Protein AF-A0A7X7K0A6-F1 (afdb_monomer)

Mean predicted aligned error: 13.94 Å

Foldsee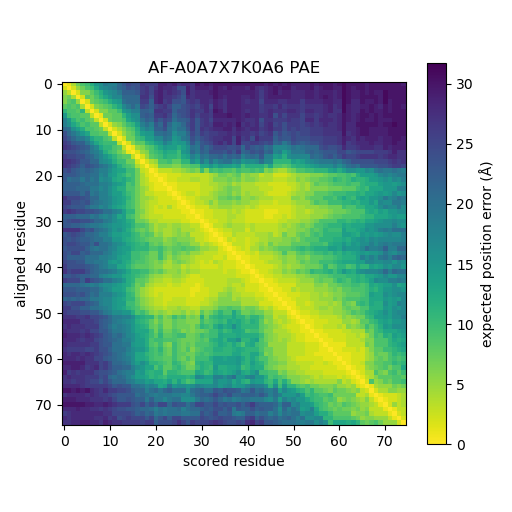k 3Di:
DDDDPPPPDDDPPDPLPPPADPQCSPVQWHQDPDDPPDPRHPPTDGDPVVVVVVVVVVVVVVVVVVVVVVVVVVD

Secondary structure (DSSP, 8-state):
-----------------TTS-TTTTTSSEEE----TTSTTTT-EEE-HHHHHHHHHHHHHHHHHHHHHHHHHTT-

Sequence (75 aa):
MSSSSTELEGDDISRPSENACPLCKGLGFVRTEVPLDHPDFGKLIPCACRMAQLAERRVAALRSVSDMDSLARMT

Structure (mmCIF, N/CA/C/O backbone):
data_AF-A0A7X7K0A6-F1
#
_entry.id   AF-A0A7X7K0A6-F1
#
loop_
_atom_site.group_PDB
_atom_site.id
_atom_site.type_symbol
_atom_site.label_atom_id
_atom_site.label_alt_id
_atom_site.label_comp_id
_atom_site.label_asym_id
_atom_site.label_entity_id
_atom_site.label_seq_id
_atom_site.pdbx_PDB_ins_code
_atom_site.Cartn_x
_atom_site.Cartn_y
_atom_site.Cartn_z
_atom_site.occupancy
_atom_site.B_iso_or_equiv
_atom_site.auth_seq_id
_atom_site.auth_comp_id
_atom_site.auth_asym_i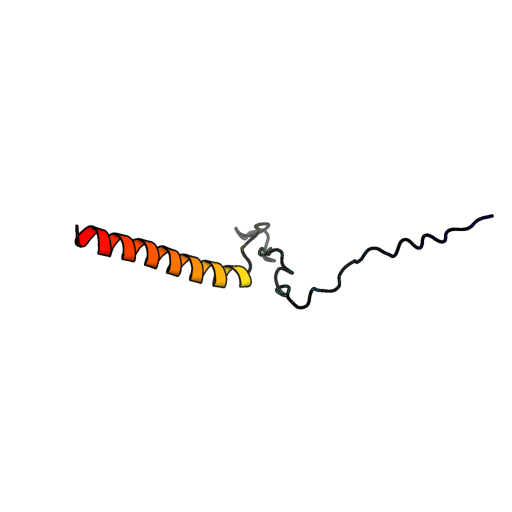d
_atom_site.auth_atom_id
_atom_site.pdbx_PDB_model_num
ATOM 1 N N . MET A 1 1 ? 53.075 19.701 18.016 1.00 42.50 1 MET A N 1
ATOM 2 C CA . MET A 1 1 ? 53.154 19.319 16.591 1.00 42.50 1 MET A CA 1
ATOM 3 C C . MET A 1 1 ? 52.473 17.966 16.499 1.00 42.50 1 MET A C 1
ATOM 5 O O . MET A 1 1 ? 52.967 17.041 17.122 1.00 42.50 1 MET A O 1
ATOM 9 N N . SER A 1 2 ? 51.169 17.980 16.209 1.00 46.50 2 SER A N 1
ATOM 10 C CA . SER A 1 2 ? 50.584 17.385 14.989 1.00 46.50 2 SER A CA 1
ATOM 11 C C . SER A 1 2 ? 50.916 15.889 14.907 1.00 46.50 2 SER A C 1
ATOM 13 O O . SER A 1 2 ? 52.077 15.532 14.781 1.00 46.50 2 SER A O 1
ATOM 15 N N . SER A 1 3 ? 49.958 14.979 15.058 1.00 45.50 3 SER A N 1
ATOM 16 C CA . SER A 1 3 ? 48.840 14.859 14.122 1.00 45.50 3 SER A CA 1
ATOM 17 C C . SER A 1 3 ? 47.629 14.174 14.760 1.00 45.50 3 SER A C 1
ATOM 19 O O . SER A 1 3 ? 47.756 13.112 15.362 1.00 45.50 3 SER A O 1
ATOM 21 N N . SER A 1 4 ? 46.456 14.786 14.587 1.00 55.25 4 SER A N 1
ATOM 22 C CA . SER A 1 4 ? 45.158 14.130 14.736 1.00 55.25 4 SER A CA 1
ATOM 23 C C . SER A 1 4 ? 45.003 13.093 13.630 1.00 55.25 4 SER A C 1
ATOM 25 O O . SER A 1 4 ? 44.926 13.459 12.458 1.00 55.25 4 SER A O 1
ATOM 27 N N . SER A 1 5 ? 44.925 11.819 13.994 1.00 60.59 5 SER A N 1
ATOM 28 C CA . SER A 1 5 ? 44.395 10.791 13.103 1.00 60.59 5 SER A CA 1
ATOM 29 C C . SER A 1 5 ? 42.876 10.814 13.230 1.00 60.59 5 SER A C 1
ATOM 31 O O . SER A 1 5 ? 42.312 10.224 14.145 1.00 60.59 5 SER A O 1
ATOM 33 N N . THR A 1 6 ? 42.204 11.558 12.356 1.00 64.75 6 THR A N 1
ATOM 34 C CA . THR A 1 6 ? 40.777 11.343 12.099 1.00 64.75 6 THR A CA 1
ATOM 35 C C . THR A 1 6 ? 40.660 10.154 11.157 1.00 64.75 6 THR A C 1
ATOM 37 O O . THR A 1 6 ? 40.741 10.317 9.939 1.00 64.75 6 THR A O 1
ATOM 40 N N . GLU A 1 7 ? 40.511 8.959 11.722 1.00 58.75 7 GLU A N 1
ATOM 41 C CA . GLU A 1 7 ? 39.977 7.816 10.988 1.00 58.75 7 GLU A CA 1
ATOM 42 C C . GLU A 1 7 ? 38.472 8.058 10.848 1.00 58.75 7 GLU A C 1
ATOM 44 O O . GLU A 1 7 ? 37.706 7.906 11.795 1.00 58.75 7 GLU A O 1
ATOM 49 N N . LEU A 1 8 ? 38.059 8.566 9.687 1.00 59.72 8 LEU A N 1
ATOM 50 C CA . LEU A 1 8 ? 36.653 8.568 9.304 1.00 59.72 8 LEU A CA 1
ATOM 51 C C . LEU A 1 8 ? 36.339 7.145 8.854 1.00 59.72 8 LEU A C 1
ATOM 53 O O . LEU A 1 8 ? 36.704 6.728 7.754 1.00 59.72 8 LEU A O 1
ATOM 57 N N . GLU A 1 9 ? 35.759 6.398 9.787 1.00 55.62 9 GLU A N 1
ATOM 58 C CA . GLU A 1 9 ? 35.306 5.029 9.610 1.00 55.62 9 GLU A CA 1
ATOM 59 C C . GLU A 1 9 ? 34.289 4.938 8.470 1.00 55.62 9 GLU A C 1
ATOM 61 O O . GLU A 1 9 ? 33.480 5.840 8.235 1.00 55.62 9 GLU A O 1
ATOM 66 N N . GLY A 1 10 ? 34.417 3.838 7.732 1.00 55.34 10 GLY A N 1
ATOM 67 C CA . GLY A 1 10 ? 33.736 3.576 6.481 1.00 55.34 10 GLY A CA 1
ATOM 68 C C . GLY A 1 10 ? 32.216 3.572 6.585 1.00 55.34 10 GLY A C 1
ATOM 69 O O . GLY A 1 10 ? 31.626 3.186 7.590 1.00 55.34 10 GLY A O 1
ATOM 70 N N . ASP A 1 11 ? 31.627 3.972 5.464 1.00 51.25 11 ASP A N 1
ATOM 71 C CA . ASP A 1 11 ? 30.257 3.729 5.030 1.00 51.25 11 ASP A CA 1
ATOM 72 C C . ASP A 1 11 ? 29.692 2.405 5.597 1.00 51.25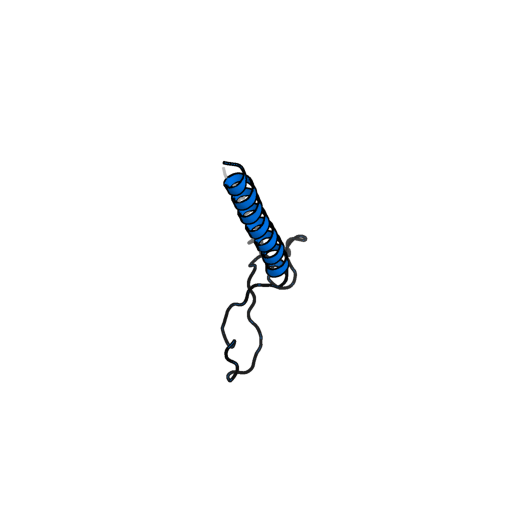 11 ASP A C 1
ATOM 74 O O . ASP A 1 11 ? 30.078 1.308 5.178 1.00 51.25 11 ASP A O 1
ATOM 78 N N . ASP A 1 12 ? 28.779 2.514 6.571 1.00 51.50 12 ASP A N 1
ATOM 79 C CA . ASP A 1 12 ? 28.000 1.410 7.146 1.00 51.50 12 ASP A CA 1
ATOM 80 C C . ASP A 1 12 ? 26.984 0.919 6.102 1.00 51.50 12 ASP A C 1
ATOM 82 O O . ASP A 1 12 ? 25.788 1.207 6.144 1.00 51.50 12 ASP A O 1
ATOM 86 N N . ILE A 1 13 ? 27.472 0.208 5.086 1.00 59.06 13 ILE A N 1
ATOM 87 C CA . ILE A 1 13 ? 26.615 -0.432 4.095 1.00 59.06 13 ILE A CA 1
ATOM 88 C C . ILE A 1 13 ? 26.303 -1.851 4.568 1.00 59.06 13 ILE A C 1
ATOM 90 O O . ILE A 1 13 ? 27.070 -2.793 4.385 1.00 59.06 13 ILE A O 1
ATOM 94 N N . SER A 1 14 ? 25.067 -1.997 5.043 1.00 61.34 14 SER A N 1
ATOM 95 C CA . SER A 1 14 ? 24.272 -3.230 4.983 1.00 61.34 14 SER A CA 1
ATOM 96 C C . SER A 1 14 ? 24.687 -4.375 5.909 1.00 61.34 14 SER A C 1
ATOM 98 O O . SER A 1 14 ? 24.890 -5.504 5.461 1.00 61.34 14 SER A O 1
ATOM 100 N N . ARG A 1 15 ? 24.614 -4.166 7.227 1.00 57.38 15 ARG A N 1
ATOM 101 C CA . ARG A 1 15 ? 24.121 -5.260 8.080 1.00 57.38 15 ARG A CA 1
ATOM 102 C C . ARG A 1 15 ? 22.607 -5.355 7.858 1.00 57.38 15 ARG A C 1
ATOM 104 O O . ARG A 1 15 ? 21.921 -4.358 8.088 1.00 57.38 15 ARG A O 1
ATOM 111 N N . PRO A 1 16 ? 22.050 -6.492 7.394 1.00 56.69 16 PRO A N 1
ATOM 112 C CA . PRO A 1 16 ? 20.607 -6.666 7.423 1.00 56.69 16 PRO A CA 1
ATOM 113 C C . PRO A 1 16 ? 20.223 -6.549 8.891 1.00 56.69 16 PRO A C 1
ATOM 115 O O . PRO A 1 16 ? 20.666 -7.351 9.712 1.00 56.69 16 PRO A O 1
ATOM 118 N N . SER A 1 17 ? 19.489 -5.499 9.251 1.00 59.34 17 SER A N 1
ATOM 119 C CA . SER A 1 17 ? 18.975 -5.392 10.604 1.00 59.34 17 SER A CA 1
ATOM 120 C C . SER A 1 17 ? 18.161 -6.657 10.857 1.00 59.34 17 SER A C 1
ATOM 122 O O . SER A 1 17 ? 17.248 -6.980 10.102 1.00 59.34 17 SER A O 1
ATOM 124 N N . GLU A 1 18 ? 18.527 -7.410 11.892 1.00 62.06 18 GLU A N 1
ATOM 125 C CA . GLU A 1 18 ? 17.982 -8.744 12.203 1.00 62.06 18 GLU A CA 1
ATOM 126 C C . GLU A 1 18 ? 16.455 -8.728 12.449 1.00 62.06 18 GLU A C 1
ATOM 128 O O . GLU A 1 18 ? 15.804 -9.762 12.534 1.00 62.06 18 GLU A O 1
ATOM 133 N N . ASN A 1 19 ? 15.871 -7.525 12.489 1.00 70.44 19 ASN A N 1
ATOM 134 C CA . ASN A 1 19 ? 14.455 -7.234 12.680 1.00 70.44 19 ASN A CA 1
ATOM 135 C C . ASN A 1 19 ? 13.737 -6.737 11.408 1.00 70.44 19 ASN A C 1
ATOM 137 O O . ASN A 1 19 ? 12.546 -6.423 11.456 1.00 70.44 19 ASN A O 1
ATOM 141 N N . ALA A 1 20 ? 14.427 -6.605 10.273 1.00 80.50 20 ALA A N 1
ATOM 142 C CA . ALA A 1 20 ? 13.804 -6.187 9.023 1.00 80.50 20 ALA A CA 1
ATOM 143 C C . ALA A 1 20 ? 13.135 -7.371 8.315 1.00 80.50 20 ALA A C 1
ATOM 145 O O . ALA A 1 20 ? 13.699 -8.453 8.182 1.00 80.50 20 ALA A O 1
ATOM 146 N N . CYS A 1 21 ? 11.923 -7.149 7.798 1.00 84.25 21 CYS A N 1
ATOM 147 C CA . CYS A 1 21 ? 11.217 -8.159 7.013 1.00 84.25 21 CYS A CA 1
ATOM 148 C C . CYS A 1 21 ? 12.070 -8.590 5.800 1.00 84.25 21 CYS A C 1
ATOM 150 O O . CYS A 1 21 ? 12.471 -7.716 5.030 1.00 84.25 21 CYS A O 1
ATOM 152 N N . PRO A 1 22 ? 12.290 -9.896 5.554 1.00 84.88 22 PRO A N 1
ATOM 153 C CA . PRO A 1 22 ? 13.177 -10.363 4.483 1.00 84.88 22 PRO A CA 1
ATOM 154 C C . PRO A 1 22 ? 12.686 -9.992 3.074 1.00 84.88 22 PRO A C 1
ATOM 156 O O . PRO A 1 22 ? 13.481 -9.922 2.143 1.00 84.88 22 PRO A O 1
ATOM 159 N N . LEU A 1 23 ? 11.387 -9.713 2.919 1.00 85.88 23 LEU A N 1
ATOM 160 C CA . LEU A 1 23 ? 10.770 -9.365 1.638 1.00 85.88 23 LEU A CA 1
ATOM 161 C C . LEU A 1 23 ? 10.990 -7.897 1.256 1.00 85.88 23 LEU A C 1
ATOM 163 O O . LEU A 1 23 ? 11.358 -7.592 0.128 1.00 85.88 23 LEU A O 1
ATOM 167 N N . CYS A 1 24 ? 10.746 -6.974 2.189 1.00 88.12 24 CYS A N 1
ATOM 168 C CA . CYS A 1 24 ? 10.810 -5.533 1.923 1.00 88.12 24 CYS A CA 1
ATOM 169 C C . CYS A 1 24 ? 12.000 -4.840 2.587 1.00 88.12 24 CYS A C 1
ATOM 171 O O . CYS A 1 24 ? 12.165 -3.639 2.413 1.00 88.12 24 CYS A O 1
ATOM 173 N N . LYS A 1 25 ? 12.795 -5.557 3.387 1.00 86.44 25 LYS A N 1
ATOM 174 C CA . LYS A 1 25 ? 13.954 -5.041 4.133 1.00 86.44 25 LYS A CA 1
ATOM 175 C C . LYS A 1 25 ? 13.630 -3.795 4.970 1.00 86.44 25 LYS A C 1
ATOM 177 O O . LYS A 1 25 ? 14.445 -2.896 5.112 1.00 86.44 25 LYS A O 1
ATOM 182 N N . GLY A 1 26 ? 12.407 -3.732 5.501 1.00 84.75 26 GLY A N 1
ATOM 183 C CA . GLY A 1 26 ? 11.914 -2.593 6.286 1.00 84.75 26 GLY A CA 1
ATOM 184 C C . GLY A 1 26 ? 11.218 -1.487 5.480 1.00 84.75 26 GLY A C 1
ATOM 185 O O . GLY A 1 26 ? 10.621 -0.602 6.081 1.00 84.75 26 GLY A O 1
ATOM 186 N N . LEU A 1 27 ? 11.189 -1.554 4.144 1.00 87.75 27 LEU A N 1
ATOM 187 C CA . LEU A 1 27 ? 10.528 -0.552 3.289 1.00 87.75 27 LEU A CA 1
ATOM 188 C C . LEU A 1 27 ? 8.990 -0.640 3.334 1.00 87.75 27 LEU A C 1
ATOM 190 O O . LEU A 1 27 ? 8.284 0.332 3.075 1.00 87.75 27 LEU A O 1
ATOM 194 N N . GLY A 1 28 ? 8.443 -1.822 3.630 1.00 88.31 28 GLY A N 1
ATOM 195 C CA . GLY A 1 28 ? 6.996 -2.068 3.699 1.00 88.31 28 GLY A CA 1
ATOM 196 C C . GLY A 1 28 ? 6.277 -2.183 2.348 1.00 88.31 28 GLY A C 1
ATOM 197 O O . GLY A 1 28 ? 5.088 -2.506 2.338 1.00 88.31 28 GLY A O 1
ATOM 198 N N . PHE A 1 29 ? 6.980 -1.987 1.232 1.00 88.56 29 PHE A N 1
ATOM 199 C CA . PHE A 1 29 ? 6.496 -2.183 -0.136 1.00 88.56 29 PHE A CA 1
ATOM 200 C C . PHE A 1 29 ? 7.495 -3.022 -0.933 1.00 88.56 29 PHE A C 1
ATOM 202 O O . PHE A 1 29 ? 8.689 -3.011 -0.636 1.00 88.56 29 PHE A O 1
ATOM 209 N N . VAL A 1 30 ? 7.001 -3.751 -1.927 1.00 90.56 30 VAL A N 1
ATOM 210 C CA . VAL A 1 30 ? 7.797 -4.580 -2.838 1.00 90.56 30 VAL A CA 1
ATOM 211 C C . VAL A 1 30 ? 7.319 -4.376 -4.273 1.00 90.56 30 VAL A C 1
ATOM 213 O O . VAL A 1 30 ? 6.175 -3.985 -4.506 1.00 90.56 30 VAL A O 1
ATOM 216 N N . ARG A 1 31 ? 8.204 -4.625 -5.238 1.00 90.88 31 ARG A N 1
ATOM 217 C CA . ARG A 1 31 ? 7.833 -4.759 -6.649 1.00 90.88 31 ARG A CA 1
ATOM 218 C C . ARG A 1 31 ? 7.742 -6.235 -6.986 1.00 90.88 31 ARG A C 1
ATOM 220 O O . ARG A 1 31 ? 8.581 -7.012 -6.539 1.00 90.88 31 ARG A O 1
ATOM 227 N N . THR A 1 32 ? 6.732 -6.607 -7.754 1.00 86.69 32 THR A N 1
ATOM 228 C CA . THR A 1 32 ? 6.608 -7.963 -8.279 1.00 86.69 32 THR A CA 1
ATOM 229 C C . THR A 1 32 ? 7.321 -8.058 -9.617 1.00 86.69 32 THR A C 1
ATOM 231 O O . THR A 1 32 ? 7.200 -7.181 -10.473 1.00 86.69 32 THR A O 1
ATOM 234 N N . GLU A 1 33 ? 8.079 -9.134 -9.796 1.00 86.31 33 GLU A N 1
ATOM 235 C CA . GLU A 1 33 ? 8.636 -9.500 -11.093 1.00 86.31 33 GLU A CA 1
ATOM 236 C C . GLU A 1 33 ? 7.532 -10.174 -11.904 1.00 86.31 33 GLU A C 1
ATOM 238 O O . GLU A 1 33 ? 7.315 -11.381 -11.836 1.00 86.31 33 GLU A O 1
ATOM 243 N N . VAL A 1 34 ? 6.766 -9.351 -12.611 1.00 88.56 34 VAL A N 1
ATOM 244 C CA . VAL A 1 34 ? 5.722 -9.792 -13.537 1.00 88.56 34 VAL A CA 1
ATOM 245 C C . VAL A 1 34 ? 6.119 -9.433 -14.971 1.00 88.56 34 VAL A C 1
ATOM 247 O O . VAL A 1 34 ? 6.940 -8.535 -15.165 1.00 88.56 34 VAL A O 1
ATOM 250 N N . PRO A 1 35 ? 5.573 -10.115 -15.991 1.00 90.56 35 PRO A N 1
ATOM 251 C CA . PRO A 1 35 ? 5.776 -9.736 -17.387 1.00 90.56 35 PRO A CA 1
ATOM 252 C C . PRO A 1 35 ? 5.286 -8.311 -17.685 1.00 90.56 35 PRO A C 1
ATOM 254 O O . PRO A 1 35 ? 4.448 -7.767 -16.966 1.00 90.56 35 PRO A O 1
ATOM 257 N N . LEU A 1 36 ? 5.771 -7.737 -18.790 1.00 87.00 36 LEU A N 1
ATOM 258 C CA . LEU A 1 36 ? 5.433 -6.377 -19.236 1.00 87.00 36 LEU A CA 1
ATOM 259 C C . LEU A 1 36 ? 3.928 -6.175 -19.492 1.00 87.00 36 LEU A C 1
ATOM 261 O O . LEU A 1 36 ? 3.421 -5.077 -19.291 1.00 87.00 36 LEU A O 1
ATOM 265 N N . ASP A 1 37 ? 3.215 -7.236 -19.879 1.00 91.00 37 ASP A N 1
ATOM 266 C CA . ASP A 1 37 ? 1.769 -7.209 -20.138 1.00 91.00 37 ASP A CA 1
ATOM 267 C C . ASP A 1 37 ? 0.907 -7.282 -18.861 1.00 91.00 37 ASP A C 1
ATOM 269 O O . ASP A 1 37 ? -0.324 -7.286 -18.933 1.00 91.00 37 ASP A O 1
ATOM 273 N N . HIS A 1 38 ? 1.517 -7.359 -17.672 1.00 90.50 38 HIS A N 1
ATOM 274 C CA . HIS A 1 38 ? 0.779 -7.456 -16.416 1.00 90.50 38 HIS A CA 1
ATOM 275 C C . HIS A 1 38 ? 0.421 -6.064 -15.869 1.00 90.50 38 HIS A C 1
ATOM 277 O O . HIS A 1 38 ? 1.290 -5.193 -15.782 1.00 90.50 38 HIS A O 1
ATOM 283 N N . PRO A 1 39 ? -0.815 -5.839 -15.384 1.00 89.31 39 PRO A N 1
ATOM 284 C CA . PRO A 1 39 ? -1.232 -4.540 -14.851 1.00 89.31 39 PRO A CA 1
ATOM 285 C C . PRO A 1 39 ? -0.417 -4.077 -13.638 1.00 89.31 39 PRO A C 1
ATOM 287 O O . PRO A 1 39 ? -0.426 -2.888 -13.323 1.00 89.31 39 PRO A O 1
ATOM 290 N N . ASP A 1 40 ? 0.260 -4.992 -12.94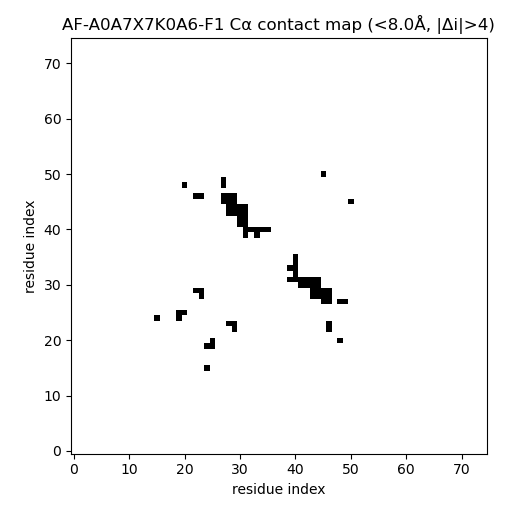6 1.00 86.19 40 ASP A N 1
ATOM 291 C CA . ASP A 1 40 ? 1.105 -4.675 -11.787 1.00 86.19 40 ASP A CA 1
ATOM 292 C C . ASP A 1 40 ? 2.579 -4.449 -12.133 1.00 86.19 40 ASP A C 1
ATOM 294 O O . ASP A 1 40 ? 3.378 -4.151 -11.243 1.00 86.19 40 ASP A O 1
ATOM 298 N N . PHE A 1 41 ? 2.947 -4.529 -13.414 1.00 90.12 41 PHE A N 1
ATOM 299 C CA . PHE A 1 41 ? 4.304 -4.232 -13.849 1.00 90.12 41 PHE A CA 1
ATOM 300 C C . PHE A 1 41 ? 4.710 -2.811 -13.430 1.00 90.12 41 PHE A C 1
ATOM 302 O O . PHE A 1 41 ? 4.017 -1.829 -13.697 1.00 90.12 41 PHE A O 1
ATOM 309 N N . GLY A 1 42 ? 5.832 -2.702 -12.715 1.00 86.06 42 GLY A N 1
ATOM 310 C CA . GLY A 1 42 ? 6.370 -1.429 -12.221 1.00 86.06 42 GLY A CA 1
ATOM 311 C C . GLY A 1 42 ? 5.643 -0.818 -11.013 1.00 86.06 42 GLY A C 1
ATOM 312 O O . GLY A 1 42 ? 6.135 0.176 -10.460 1.00 86.06 42 GLY A O 1
ATOM 313 N N . LYS A 1 43 ? 4.529 -1.400 -10.550 1.00 90.00 43 LYS A N 1
ATOM 314 C CA . LYS A 1 43 ? 3.791 -0.909 -9.377 1.00 90.00 43 LYS A CA 1
ATOM 315 C C . LYS A 1 43 ? 4.464 -1.337 -8.074 1.00 90.00 43 LYS A C 1
ATOM 317 O O . LYS A 1 43 ? 5.014 -2.429 -7.957 1.00 90.00 43 LYS A O 1
ATOM 322 N N . LEU A 1 44 ? 4.410 -0.458 -7.073 1.00 90.31 44 LEU A N 1
ATOM 323 C CA . LEU A 1 44 ? 4.776 -0.797 -5.699 1.00 90.31 44 LEU A CA 1
ATOM 324 C C . LEU A 1 44 ? 3.548 -1.338 -4.977 1.00 90.31 44 LEU A C 1
ATOM 326 O O . LEU A 1 44 ? 2.569 -0.617 -4.787 1.00 90.31 44 LEU A O 1
ATOM 330 N N . ILE A 1 45 ? 3.622 -2.594 -4.552 1.00 89.44 45 ILE A N 1
ATOM 331 C CA . ILE A 1 45 ? 2.565 -3.249 -3.785 1.00 89.44 45 ILE A CA 1
ATOM 332 C C . ILE A 1 45 ? 2.968 -3.361 -2.310 1.00 89.44 45 ILE A C 1
ATOM 334 O O . ILE A 1 45 ? 4.161 -3.444 -1.994 1.00 89.44 45 ILE A O 1
ATOM 338 N N . PRO A 1 46 ? 2.008 -3.331 -1.370 1.00 89.88 46 PRO A N 1
ATOM 339 C CA . PRO A 1 46 ? 2.314 -3.487 0.045 1.00 89.88 46 PRO A CA 1
ATOM 340 C C . PRO A 1 46 ? 2.908 -4.871 0.320 1.00 89.88 46 PRO A C 1
ATOM 342 O O . PRO A 1 46 ? 2.421 -5.889 -0.168 1.00 89.88 46 PRO A O 1
ATOM 345 N N . CYS A 1 47 ? 3.954 -4.912 1.141 1.00 90.06 47 CYS A N 1
ATOM 346 C CA . CYS A 1 47 ? 4.558 -6.166 1.571 1.00 90.06 47 CYS A CA 1
ATOM 347 C C . CYS A 1 47 ? 3.584 -6.969 2.449 1.00 90.06 47 CYS A C 1
ATOM 349 O O . CYS A 1 47 ? 2.819 -6.394 3.229 1.00 90.06 47 CYS A O 1
ATOM 351 N N . ALA A 1 48 ? 3.676 -8.300 2.408 1.00 85.19 48 ALA A N 1
ATOM 352 C CA . ALA A 1 48 ? 2.893 -9.192 3.263 1.00 85.19 48 ALA A CA 1
ATOM 353 C C . ALA A 1 48 ? 3.022 -8.855 4.763 1.00 85.19 48 ALA A C 1
ATOM 355 O O . ALA A 1 48 ? 2.034 -8.914 5.493 1.00 85.19 48 ALA A O 1
ATOM 356 N N . CYS A 1 49 ? 4.194 -8.392 5.217 1.00 86.25 49 CYS A N 1
ATOM 357 C CA . CYS A 1 49 ? 4.389 -7.960 6.606 1.00 86.25 49 CYS A CA 1
ATOM 358 C C . CYS A 1 49 ? 3.482 -6.783 7.005 1.00 86.25 49 CYS A C 1
ATOM 360 O O . CYS A 1 49 ? 3.106 -6.644 8.164 1.00 86.25 49 CYS A O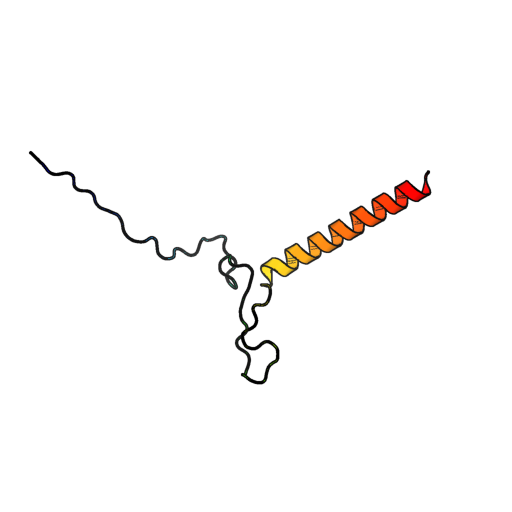 1
ATOM 362 N N . ARG A 1 50 ? 3.100 -5.941 6.039 1.00 84.00 50 ARG A N 1
ATOM 363 C CA . ARG A 1 50 ? 2.210 -4.797 6.246 1.00 84.00 50 ARG A CA 1
ATOM 364 C C . ARG A 1 50 ? 0.738 -5.197 6.186 1.00 84.00 50 ARG A C 1
ATOM 366 O O . ARG A 1 50 ? -0.093 -4.536 6.803 1.00 84.00 50 ARG A O 1
ATOM 373 N N . MET A 1 51 ? 0.412 -6.278 5.478 1.00 81.25 51 MET A N 1
ATOM 374 C CA . MET A 1 51 ? -0.961 -6.769 5.330 1.00 81.25 51 MET A CA 1
ATOM 375 C C . MET A 1 51 ? -1.539 -7.273 6.657 1.00 81.25 51 MET A C 1
ATOM 377 O O . MET A 1 51 ? -2.683 -6.945 6.968 1.00 81.25 51 MET A O 1
ATOM 381 N N . ALA A 1 52 ? -0.742 -7.982 7.465 1.00 75.88 52 ALA A N 1
ATOM 382 C CA . ALA A 1 52 ? -1.148 -8.417 8.806 1.00 75.88 52 ALA A CA 1
ATOM 383 C C . ALA A 1 52 ? -1.513 -7.217 9.699 1.00 75.88 52 ALA A C 1
ATOM 385 O O . ALA A 1 52 ? -2.608 -7.148 10.255 1.00 75.88 52 ALA A O 1
ATOM 386 N N . GLN A 1 53 ? -0.648 -6.201 9.711 1.00 75.75 53 GLN A N 1
ATOM 387 C CA . GLN A 1 53 ? -0.877 -4.961 10.452 1.00 75.75 53 GLN A CA 1
ATOM 388 C C . GLN A 1 53 ? -2.117 -4.198 9.956 1.00 75.75 53 GLN A C 1
ATOM 390 O O . GLN A 1 53 ? -2.843 -3.585 10.739 1.00 75.75 53 GLN A O 1
ATOM 395 N N . LEU A 1 54 ? -2.385 -4.224 8.645 1.00 77.81 54 LEU A N 1
ATOM 396 C CA . LEU A 1 54 ? -3.578 -3.603 8.068 1.00 77.81 54 LEU A CA 1
ATOM 397 C C . LEU A 1 54 ? -4.865 -4.328 8.479 1.00 77.81 54 LEU A C 1
ATOM 399 O O . LEU A 1 54 ? -5.877 -3.670 8.719 1.00 77.81 54 LEU A O 1
ATOM 403 N N . ALA A 1 55 ? -4.845 -5.66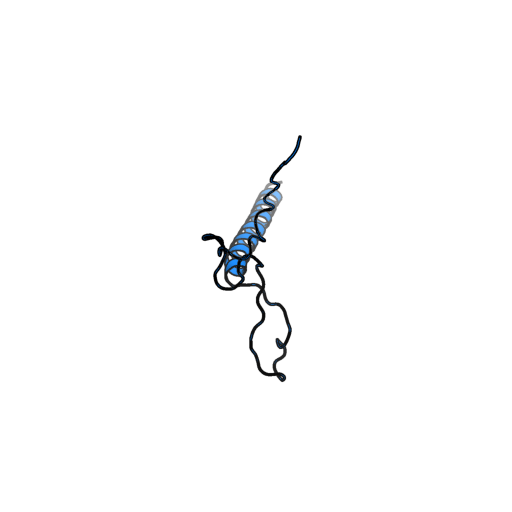0 8.541 1.00 80.44 55 ALA A N 1
ATOM 404 C CA . ALA A 1 55 ? -6.001 -6.456 8.942 1.00 80.44 55 ALA A CA 1
ATOM 405 C C . ALA A 1 55 ? -6.392 -6.175 10.399 1.00 80.44 55 ALA A C 1
ATOM 407 O O . ALA A 1 55 ? -7.558 -5.898 10.678 1.00 80.44 55 ALA A O 1
ATOM 408 N N . GLU A 1 56 ? -5.416 -6.135 11.305 1.00 80.19 56 GLU A N 1
ATOM 409 C CA . GLU A 1 56 ? -5.638 -5.776 12.710 1.00 80.19 56 GLU A CA 1
ATOM 410 C C . GLU A 1 56 ? -6.225 -4.369 12.853 1.00 80.19 56 GLU A C 1
ATOM 412 O O . GLU A 1 56 ? -7.221 -4.178 13.554 1.00 80.19 56 GLU A O 1
ATOM 417 N N . ARG A 1 57 ? -5.675 -3.387 12.125 1.00 79.69 57 ARG A N 1
ATOM 418 C CA . ARG A 1 57 ? -6.205 -2.014 12.115 1.00 79.69 57 ARG A CA 1
ATOM 419 C C . ARG A 1 57 ? -7.642 -1.943 11.609 1.00 79.69 57 ARG A C 1
ATOM 421 O O . ARG A 1 57 ? -8.434 -1.189 12.165 1.00 79.69 57 ARG A O 1
ATOM 428 N N . ARG A 1 58 ? -7.998 -2.722 10.581 1.00 80.94 58 ARG A N 1
ATOM 429 C CA . ARG A 1 58 ? -9.380 -2.788 10.074 1.00 80.94 58 ARG A CA 1
ATOM 430 C C . ARG A 1 58 ? -10.337 -3.326 11.130 1.00 80.94 58 ARG A C 1
ATOM 432 O O . ARG A 1 58 ? -11.392 -2.739 11.337 1.00 80.94 58 ARG A O 1
ATOM 439 N N . VAL A 1 59 ? -9.963 -4.402 11.819 1.00 84.25 59 VAL A N 1
ATOM 440 C CA . VAL A 1 59 ? -10.788 -4.976 12.893 1.00 84.25 59 VAL A CA 1
ATOM 441 C C . VAL A 1 59 ? -10.937 -3.991 14.054 1.00 84.25 59 VAL A C 1
ATOM 443 O O . VAL A 1 59 ? -12.044 -3.808 14.553 1.00 84.25 59 VAL A O 1
ATOM 446 N N 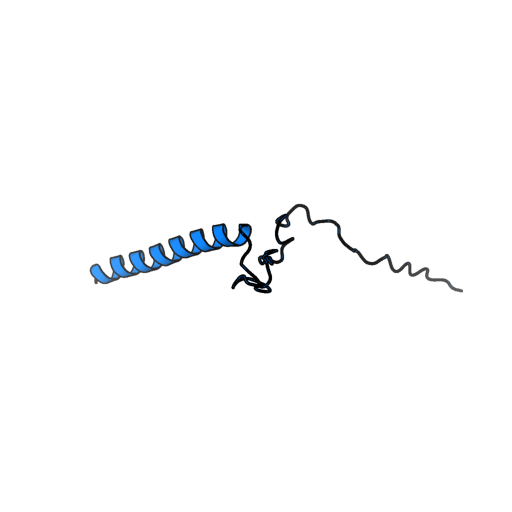. ALA A 1 60 ? -9.856 -3.322 14.460 1.00 83.62 60 ALA A N 1
ATOM 447 C CA . ALA A 1 60 ? -9.902 -2.301 15.505 1.00 83.62 60 ALA A CA 1
ATOM 448 C C . ALA A 1 60 ? -10.830 -1.132 15.132 1.00 83.62 60 ALA A C 1
ATOM 450 O O . ALA A 1 60 ? -11.658 -0.732 15.945 1.00 83.62 60 ALA A O 1
ATOM 451 N N . ALA A 1 61 ? -10.751 -0.643 13.890 1.00 84.38 61 ALA A N 1
ATOM 452 C CA . ALA A 1 61 ? -11.616 0.427 13.397 1.00 84.38 61 ALA A CA 1
ATOM 453 C C . ALA A 1 61 ? -13.100 0.022 13.364 1.00 84.38 61 ALA A C 1
ATOM 455 O O . ALA A 1 61 ? -13.969 0.810 13.731 1.00 84.38 61 ALA A O 1
ATOM 456 N N . LEU A 1 62 ? -13.406 -1.217 12.964 1.00 85.12 62 LEU A N 1
ATOM 457 C CA . LEU A 1 62 ? -14.781 -1.726 12.987 1.00 85.12 62 LEU A CA 1
ATOM 458 C C . LEU A 1 62 ? -15.325 -1.829 14.416 1.00 85.12 62 LEU A C 1
ATOM 460 O O . LEU A 1 62 ? -16.468 -1.451 14.654 1.00 85.12 62 LEU A O 1
ATOM 464 N N . ARG A 1 63 ? -14.511 -2.290 15.376 1.00 83.44 63 ARG A N 1
ATOM 465 C CA . ARG A 1 63 ? -14.905 -2.346 16.794 1.00 83.44 63 ARG A CA 1
ATOM 466 C C . ARG A 1 63 ? -15.218 -0.961 17.350 1.00 83.44 63 ARG A C 1
ATOM 468 O O . ARG A 1 63 ? -16.289 -0.787 17.913 1.00 83.44 63 ARG A O 1
ATOM 475 N N . SER A 1 64 ? -14.361 0.033 17.104 1.00 81.62 64 SER A N 1
ATOM 476 C CA . SER A 1 64 ? -14.601 1.394 17.603 1.00 81.62 64 SER A CA 1
ATOM 477 C C . SER A 1 64 ? -15.891 2.013 17.062 1.00 81.62 64 SER A C 1
ATOM 479 O O . SER A 1 64 ? -16.568 2.739 17.780 1.00 81.62 64 SER A O 1
ATOM 481 N N . VAL A 1 65 ? -16.255 1.723 15.807 1.00 84.12 65 VAL A N 1
ATOM 482 C CA . VAL A 1 65 ? -17.524 2.195 15.228 1.00 84.12 65 VAL A CA 1
ATOM 483 C C . VAL A 1 65 ? -18.718 1.492 15.880 1.00 84.12 65 VAL A C 1
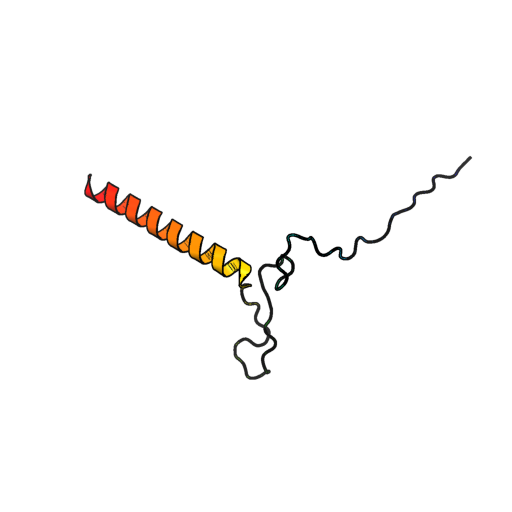ATOM 485 O O . VAL A 1 65 ? -19.677 2.161 16.260 1.00 84.12 65 VAL A O 1
ATOM 488 N N . SER A 1 66 ? -18.651 0.171 16.062 1.00 78.88 66 SER A N 1
ATOM 489 C CA . SER A 1 66 ? -19.709 -0.606 16.725 1.00 78.88 66 SER A CA 1
ATOM 490 C C . SER A 1 66 ? -19.929 -0.190 18.182 1.00 78.88 66 SER A C 1
ATOM 492 O O . SER A 1 66 ? -21.071 -0.116 18.632 1.00 78.88 66 SER A O 1
ATOM 494 N N . ASP A 1 67 ? -18.855 0.118 18.913 1.00 76.81 67 ASP A N 1
ATOM 495 C CA . ASP A 1 67 ? -18.939 0.579 20.300 1.00 76.81 67 ASP A CA 1
ATOM 496 C C . ASP A 1 67 ? -19.671 1.927 20.389 1.00 76.81 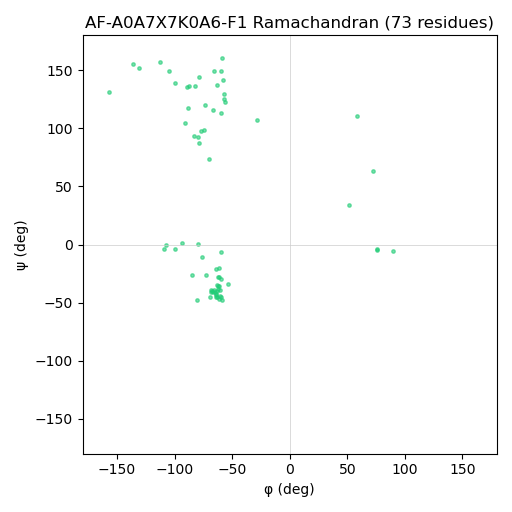67 ASP A C 1
ATOM 498 O O . ASP A 1 67 ? -20.560 2.094 21.226 1.00 76.81 67 ASP A O 1
ATOM 502 N N . MET A 1 68 ? -19.386 2.867 19.479 1.00 73.50 68 MET A N 1
ATOM 503 C CA . MET A 1 68 ? -20.109 4.145 19.426 1.00 73.50 68 MET A CA 1
ATOM 504 C C . MET A 1 68 ? -21.583 3.976 19.041 1.00 73.50 68 MET A C 1
ATOM 506 O O . MET A 1 68 ? -22.444 4.627 19.629 1.00 73.50 68 MET A O 1
ATOM 510 N N . ASP A 1 69 ? -21.889 3.082 18.101 1.00 70.75 69 ASP A N 1
ATOM 511 C CA . ASP A 1 69 ? -23.268 2.754 17.713 1.00 70.75 69 ASP A CA 1
ATOM 512 C C . ASP A 1 69 ? -24.059 2.126 18.878 1.00 70.75 69 ASP A C 1
ATOM 514 O O . ASP A 1 69 ? -25.248 2.391 19.061 1.00 70.75 69 ASP A O 1
ATOM 518 N N . SER A 1 70 ? -23.399 1.328 19.725 1.00 70.81 70 SER A N 1
ATOM 519 C CA . SER A 1 70 ? -24.018 0.760 20.928 1.00 70.81 70 SER A CA 1
ATOM 520 C C . SER A 1 70 ? -24.364 1.816 21.986 1.00 70.81 70 SER A C 1
ATOM 522 O O . SER A 1 70 ? -25.452 1.761 22.557 1.00 70.81 70 SER A O 1
ATOM 524 N N . LEU A 1 71 ? -23.487 2.804 22.192 1.00 67.25 71 LEU A N 1
ATOM 525 C CA . LEU A 1 71 ? -23.708 3.932 23.103 1.00 67.25 71 LEU A CA 1
ATOM 526 C C . LEU A 1 71 ? -24.812 4.863 22.593 1.00 67.25 71 LEU A C 1
ATOM 528 O O . LEU A 1 71 ? -25.663 5.280 23.372 1.00 67.25 71 LEU A O 1
ATOM 532 N N . ALA A 1 72 ? -24.844 5.128 21.284 1.00 69.75 72 ALA A N 1
ATOM 533 C CA . ALA A 1 72 ? -25.872 5.952 20.652 1.00 69.75 72 ALA A CA 1
ATOM 534 C C . ALA A 1 72 ? -27.286 5.358 20.781 1.00 69.75 72 ALA A C 1
ATOM 536 O O . ALA A 1 72 ? -28.258 6.101 20.819 1.00 69.75 72 ALA A O 1
ATOM 537 N N . ARG A 1 73 ? -27.423 4.027 20.880 1.00 66.81 73 ARG A N 1
ATOM 538 C CA . ARG A 1 73 ? -28.718 3.367 21.134 1.00 66.81 73 ARG A CA 1
ATOM 539 C C . ARG A 1 73 ? -29.197 3.450 22.589 1.00 66.81 73 ARG A C 1
ATOM 541 O O . ARG A 1 73 ? -30.336 3.071 22.851 1.00 66.81 73 ARG A O 1
ATOM 548 N N . MET A 1 74 ? -28.354 3.883 23.528 1.00 66.12 74 MET A N 1
ATOM 549 C CA . MET A 1 74 ? -28.703 4.008 24.952 1.00 66.12 74 MET A CA 1
ATOM 550 C C . MET A 1 74 ? -29.063 5.440 25.383 1.00 66.12 74 MET A C 1
ATOM 552 O O . MET A 1 74 ? -29.440 5.633 26.538 1.00 66.12 74 MET A O 1
ATOM 556 N N . THR A 1 75 ? -28.954 6.424 24.488 1.00 56.75 75 THR A N 1
ATOM 557 C CA . THR A 1 75 ? -29.274 7.846 24.726 1.00 56.75 75 THR A CA 1
ATOM 558 C C . THR A 1 75 ? -30.475 8.282 23.909 1.00 56.75 75 THR A C 1
ATOM 560 O O . THR A 1 75 ? -31.306 9.041 24.450 1.00 56.75 75 THR A O 1
#

Solvent-accessible surface area (backbone atoms only — not comparable to full-atom values): 4928 Å² total; per-residue (Å²): 133,86,78,88,83,79,79,79,76,75,84,86,79,74,76,78,57,94,83,41,48,89,85,33,68,66,69,49,41,36,71,62,97,55,58,86,88,40,94,56,44,90,40,77,42,77,23,71,80,46,50,58,58,50,52,53,51,51,53,52,53,52,48,57,52,52,54,52,55,56,54,63,74,77,112

Radius of gyration: 23.83 Å; Cα contacts (8 Å, |Δi|>4): 38; chains: 1; bounding box: 82×30×45 Å

pLDDT: mean 76.1, std 13.55, range [42.5, 91.0]